Protein AF-A0A9N9IL95-F1 (afdb_monomer_lite)

Organism: NCBI:txid94023

Foldseek 3Di:
DPVVPPPPDPPPVPPPPDPVVNVVCCFQHQVNAPDWDQDPVRDIGGHHPVVCVVPPD

Secondary structure (DSSP, 8-state):
--TTSS-S------TTS-HHHHHHTTTT-TTT-SEEEE-TTS-EEEE-HHHHHTT--

Structure (mmCIF, N/CA/C/O backbone):
data_AF-A0A9N9IL95-F1
#
_entry.id   AF-A0A9N9IL95-F1
#
loop_
_atom_site.group_PDB
_atom_site.id
_atom_site.type_symbol
_atom_site.label_atom_id
_atom_site.label_alt_id
_atom_site.label_comp_id
_atom_site.label_asym_id
_atom_site.label_entity_id
_atom_site.label_seq_id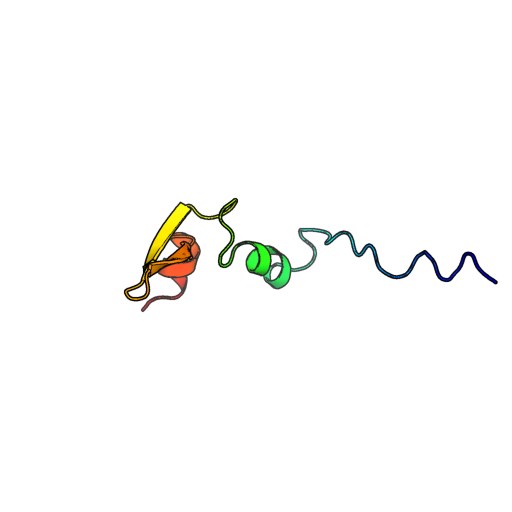
_atom_site.pdbx_PDB_ins_code
_atom_site.Cartn_x
_atom_site.Cartn_y
_atom_site.Cartn_z
_atom_site.occupancy
_atom_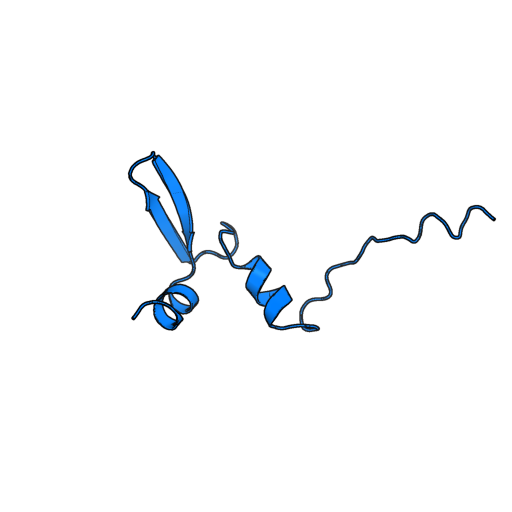site.B_iso_or_equiv
_atom_site.auth_seq_id
_atom_site.auth_comp_id
_atom_site.auth_asym_id
_atom_site.auth_atom_id
_atom_site.pdbx_PDB_model_num
ATOM 1 N N . VAL A 1 1 ? 35.920 20.572 -15.242 1.00 54.41 1 VAL A N 1
ATOM 2 C CA . VAL A 1 1 ? 35.861 19.794 -13.975 1.00 54.41 1 VAL A CA 1
ATOM 3 C C . VAL A 1 1 ? 34.825 20.378 -12.994 1.00 54.41 1 VAL A C 1
ATOM 5 O O . VAL A 1 1 ? 35.039 20.397 -11.798 1.00 54.41 1 VAL A O 1
ATOM 8 N N . ALA A 1 2 ? 33.661 20.825 -13.481 1.00 48.16 2 ALA A N 1
ATOM 9 C CA . ALA A 1 2 ? 32.524 21.231 -12.630 1.00 48.16 2 ALA A CA 1
ATOM 10 C C . ALA A 1 2 ? 31.176 20.734 -13.190 1.00 48.16 2 ALA A C 1
ATOM 12 O O . ALA A 1 2 ? 30.242 20.490 -12.441 1.00 48.16 2 ALA A O 1
ATOM 13 N N . ALA A 1 3 ? 31.100 20.487 -14.505 1.00 49.62 3 ALA A N 1
ATOM 14 C CA . ALA A 1 3 ? 29.895 19.985 -15.169 1.00 49.62 3 ALA A CA 1
ATOM 15 C C . ALA A 1 3 ? 29.604 18.487 -14.930 1.00 49.62 3 ALA A C 1
ATOM 17 O O . ALA A 1 3 ? 28.514 18.025 -15.238 1.00 49.62 3 ALA A O 1
ATOM 18 N N . VAL A 1 4 ? 30.556 17.726 -14.376 1.00 53.00 4 VAL A N 1
ATOM 19 C CA . VAL A 1 4 ? 30.379 16.288 -14.085 1.00 53.00 4 VAL A CA 1
ATOM 20 C C . VAL A 1 4 ? 29.626 16.069 -12.760 1.00 53.00 4 VAL A C 1
ATOM 22 O O . VAL A 1 4 ? 29.054 15.008 -12.552 1.00 53.00 4 VAL A O 1
ATOM 25 N N . SER A 1 5 ? 29.551 17.087 -11.893 1.00 51.12 5 SER A N 1
ATOM 26 C CA . SER A 1 5 ? 28.989 16.969 -10.538 1.00 51.12 5 SER A CA 1
ATOM 27 C C . SER A 1 5 ? 27.499 17.324 -10.424 1.00 51.12 5 SER A C 1
ATOM 29 O O . SER A 1 5 ? 26.936 17.187 -9.347 1.00 51.12 5 SER A O 1
ATOM 31 N N . VAL A 1 6 ? 26.857 17.798 -11.501 1.00 49.88 6 VAL A N 1
ATOM 32 C CA . VAL A 1 6 ? 25.429 18.201 -11.495 1.00 49.88 6 VAL A CA 1
ATOM 33 C C . VAL A 1 6 ? 24.514 17.089 -12.032 1.00 49.88 6 VAL A C 1
ATOM 35 O O . VAL A 1 6 ? 23.311 17.114 -11.813 1.00 49.88 6 VAL A O 1
ATOM 38 N N . ILE A 1 7 ? 25.075 16.066 -12.685 1.00 52.00 7 ILE A N 1
ATOM 39 C CA . ILE A 1 7 ? 24.308 14.952 -13.276 1.00 52.00 7 ILE A CA 1
ATOM 40 C C . ILE A 1 7 ? 24.068 13.819 -12.257 1.00 52.00 7 ILE A C 1
ATOM 42 O O . ILE A 1 7 ? 23.356 12.856 -12.537 1.00 52.00 7 ILE A O 1
ATOM 46 N N . THR A 1 8 ? 24.599 13.918 -11.035 1.00 47.03 8 THR A N 1
ATOM 47 C CA . THR A 1 8 ? 24.252 12.972 -9.972 1.00 47.03 8 THR A CA 1
ATOM 48 C C . THR A 1 8 ? 22.804 13.165 -9.514 1.00 47.03 8 THR A C 1
ATOM 50 O O . THR A 1 8 ? 22.526 13.938 -8.604 1.00 47.03 8 THR A O 1
ATOM 53 N N . LEU A 1 9 ? 21.937 12.337 -10.108 1.00 53.84 9 LEU A N 1
ATOM 54 C CA . LEU A 1 9 ? 20.775 11.694 -9.488 1.00 53.84 9 LEU A CA 1
ATOM 55 C C . LEU A 1 9 ? 19.464 12.492 -9.420 1.00 53.84 9 LEU A C 1
ATOM 57 O O . LEU A 1 9 ? 18.709 12.351 -8.464 1.00 53.84 9 LEU A O 1
ATOM 61 N N . GLU A 1 10 ? 19.071 13.161 -10.502 1.00 52.34 10 GLU A N 1
ATOM 62 C CA . GLU A 1 10 ? 17.659 13.036 -10.889 1.00 52.34 10 GLU A CA 1
ATOM 63 C C . GLU A 1 10 ? 17.487 11.658 -11.534 1.00 52.34 10 GLU A C 1
ATOM 65 O O . GLU A 1 10 ? 17.413 11.514 -12.752 1.00 52.34 10 GLU A O 1
ATOM 70 N N . THR A 1 11 ? 17.480 10.594 -10.725 1.00 57.28 11 THR A N 1
ATOM 71 C CA . THR A 1 11 ? 16.891 9.334 -11.177 1.00 57.28 11 THR A CA 1
AT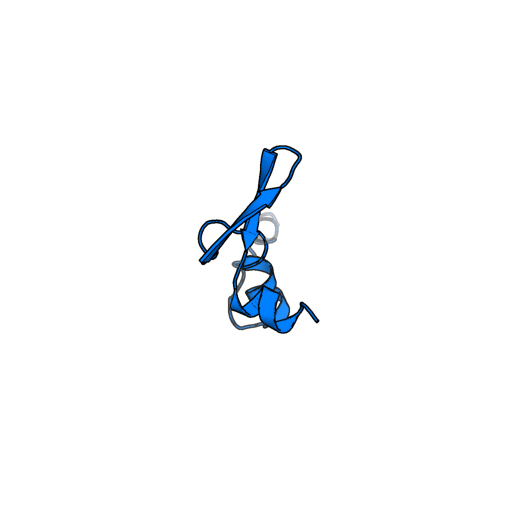OM 72 C C . THR A 1 11 ? 15.406 9.608 -11.319 1.00 57.28 11 THR A C 1
ATOM 74 O O . THR A 1 11 ? 14.630 9.353 -10.399 1.00 57.28 11 THR A O 1
ATOM 77 N N . THR A 1 12 ? 14.999 10.166 -12.462 1.00 59.69 12 THR A N 1
ATOM 78 C CA . THR A 1 12 ? 13.647 9.974 -12.973 1.00 59.69 12 THR A CA 1
ATOM 79 C C . THR A 1 12 ? 13.380 8.494 -12.815 1.00 59.69 12 THR A C 1
ATOM 81 O O . THR A 1 12 ? 14.041 7.676 -13.457 1.00 59.69 12 THR A O 1
ATOM 84 N N . MET A 1 13 ? 12.514 8.146 -11.868 1.00 61.69 13 MET A N 1
ATOM 85 C CA . MET A 1 13 ? 12.163 6.766 -11.605 1.00 61.69 13 MET A CA 1
ATOM 86 C C . MET A 1 13 ? 11.437 6.269 -12.848 1.00 61.69 13 MET A C 1
ATOM 88 O O . MET A 1 13 ? 10.245 6.517 -13.029 1.00 61.69 13 MET A O 1
ATOM 92 N N . VAL A 1 14 ? 12.199 5.660 -13.755 1.00 71.25 14 VAL A N 1
ATOM 93 C CA . VAL A 1 14 ? 11.682 5.123 -15.005 1.00 71.25 14 VAL A CA 1
ATOM 94 C C . VAL A 1 14 ? 10.756 3.980 -14.623 1.00 71.25 14 VAL A C 1
ATOM 96 O O . VAL A 1 14 ? 11.202 2.924 -14.169 1.00 71.25 14 VAL A O 1
ATOM 99 N N . ARG A 1 15 ? 9.453 4.234 -14.748 1.00 78.62 15 ARG A N 1
ATOM 100 C CA . ARG A 1 15 ? 8.417 3.228 -14.528 1.00 78.62 15 ARG A CA 1
ATOM 101 C C . ARG A 1 15 ? 8.587 2.111 -15.555 1.00 78.62 15 ARG A C 1
ATOM 103 O O . ARG A 1 15 ? 8.979 2.372 -16.690 1.00 78.62 15 ARG A O 1
ATOM 110 N N . GLY A 1 16 ? 8.279 0.881 -15.172 1.00 81.44 16 GLY A N 1
ATOM 111 C CA . GLY A 1 16 ? 8.320 -0.285 -16.054 1.00 81.44 16 GLY A CA 1
ATOM 112 C C . GLY A 1 16 ? 9.670 -1.001 -16.130 1.00 81.44 16 GLY A C 1
ATOM 113 O O . GLY A 1 16 ? 9.747 -2.046 -16.769 1.00 81.44 16 GLY A O 1
ATOM 114 N N . ASN A 1 17 ? 10.720 -0.500 -15.466 1.00 86.81 17 ASN A N 1
ATOM 115 C CA . ASN A 1 17 ? 12.019 -1.188 -15.407 1.00 86.81 17 ASN A CA 1
ATOM 116 C C . ASN A 1 17 ? 12.068 -2.290 -14.335 1.00 86.81 17 ASN A C 1
ATOM 118 O O . ASN A 1 17 ? 12.880 -3.207 -14.428 1.00 86.81 17 ASN A O 1
ATOM 122 N N . SER A 1 18 ? 11.224 -2.199 -13.303 1.00 92.06 18 SER A N 1
ATOM 123 C CA . SER A 1 18 ? 11.184 -3.140 -12.183 1.00 92.06 18 SER A CA 1
ATOM 124 C C . SER A 1 18 ? 9.790 -3.145 -11.580 1.00 92.06 18 SER A C 1
ATOM 126 O O . SER A 1 18 ? 9.356 -2.159 -10.985 1.00 92.06 18 SER A O 1
ATOM 128 N N . LEU A 1 19 ? 9.104 -4.285 -11.684 1.00 90.38 19 LEU A N 1
ATOM 129 C CA . LEU A 1 19 ? 7.759 -4.445 -11.134 1.00 90.38 19 LEU A CA 1
ATOM 130 C C . LEU A 1 19 ? 7.730 -4.192 -9.619 1.00 90.38 19 LEU A C 1
ATOM 132 O O . LEU A 1 19 ? 6.775 -3.622 -9.103 1.00 90.38 19 LEU A O 1
ATOM 136 N N . ILE A 1 20 ? 8.787 -4.583 -8.904 1.00 92.44 20 ILE A N 1
ATOM 137 C CA . ILE A 1 20 ? 8.904 -4.348 -7.461 1.00 92.44 20 ILE A CA 1
ATOM 138 C C . ILE A 1 20 ? 8.950 -2.848 -7.171 1.00 92.44 20 ILE A C 1
ATOM 140 O O . ILE A 1 20 ? 8.222 -2.373 -6.302 1.00 92.44 20 ILE A O 1
ATOM 144 N N . ASP A 1 21 ? 9.775 -2.098 -7.900 1.00 90.06 21 ASP A N 1
ATOM 145 C CA . ASP A 1 21 ? 9.904 -0.658 -7.680 1.00 90.06 21 ASP A CA 1
ATOM 146 C C . ASP A 1 21 ? 8.638 0.088 -8.109 1.00 90.06 21 ASP A C 1
ATOM 148 O O . ASP A 1 21 ? 8.171 0.978 -7.399 1.00 90.06 21 ASP A O 1
ATOM 152 N N . ASP A 1 22 ? 8.003 -0.341 -9.198 1.00 89.81 22 ASP A N 1
ATOM 153 C CA . ASP A 1 22 ? 6.722 0.205 -9.640 1.00 89.81 22 ASP A CA 1
ATOM 154 C C . ASP A 1 22 ? 5.598 -0.005 -8.622 1.00 89.81 22 ASP A C 1
ATOM 156 O O . ASP A 1 22 ? 4.816 0.918 -8.376 1.00 89.81 22 ASP A O 1
ATOM 160 N N . LEU A 1 23 ? 5.507 -1.200 -8.027 1.00 91.25 23 LEU A N 1
ATOM 161 C CA . LEU A 1 23 ? 4.472 -1.534 -7.047 1.00 91.25 23 LEU A CA 1
ATOM 162 C C . LE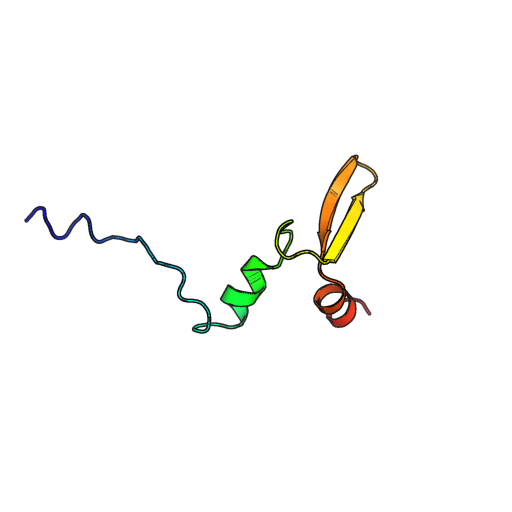U A 1 23 ? 4.740 -0.911 -5.672 1.00 91.25 23 LEU A C 1
ATOM 164 O O . LEU A 1 23 ? 3.786 -0.599 -4.960 1.00 91.25 23 LEU A O 1
ATOM 168 N N . ARG A 1 24 ? 6.005 -0.652 -5.304 1.00 90.94 24 ARG A N 1
ATOM 169 C CA . ARG A 1 24 ? 6.355 0.077 -4.067 1.00 90.94 24 ARG A CA 1
ATOM 170 C C . ARG A 1 24 ? 5.688 1.448 -3.995 1.00 90.94 24 ARG A C 1
ATOM 172 O O . ARG A 1 24 ? 5.273 1.859 -2.918 1.00 90.94 24 ARG A O 1
ATOM 179 N N . LEU A 1 25 ? 5.526 2.126 -5.132 1.00 90.12 25 LEU A N 1
ATOM 180 C CA . LEU A 1 25 ? 4.869 3.435 -5.201 1.00 90.12 25 LEU A CA 1
ATOM 181 C C . LEU A 1 25 ? 3.365 3.401 -4.884 1.00 90.12 25 LEU A C 1
ATOM 183 O O . LEU A 1 25 ? 2.782 4.460 -4.643 1.00 90.12 25 LEU A O 1
ATOM 187 N N . LEU A 1 26 ? 2.737 2.220 -4.915 1.00 92.44 26 LEU A N 1
ATOM 188 C CA . LEU A 1 26 ? 1.307 2.035 -4.643 1.00 92.44 26 LEU A CA 1
ATOM 189 C C . LEU A 1 26 ? 1.002 1.825 -3.153 1.00 92.44 26 LEU A C 1
ATOM 191 O O . LEU A 1 26 ? -0.158 1.900 -2.752 1.00 92.44 26 LEU A O 1
ATOM 195 N N . ILE A 1 27 ? 2.015 1.538 -2.333 1.00 93.06 27 ILE A N 1
ATOM 196 C CA . ILE A 1 27 ? 1.841 1.259 -0.906 1.00 93.06 27 ILE A CA 1
ATOM 197 C C . ILE A 1 27 ? 1.686 2.572 -0.137 1.00 93.06 27 ILE A C 1
ATOM 199 O O . ILE A 1 27 ? 2.545 3.446 -0.228 1.00 93.06 27 ILE A O 1
ATOM 203 N N . ASN A 1 28 ? 0.605 2.693 0.640 1.00 95.12 28 ASN A N 1
ATOM 204 C CA . ASN A 1 28 ? 0.299 3.862 1.469 1.00 95.12 28 ASN A CA 1
ATOM 205 C C . ASN A 1 28 ? 0.342 5.199 0.706 1.00 95.12 28 ASN A C 1
ATOM 207 O O . ASN A 1 28 ? 0.843 6.205 1.210 1.00 95.12 28 ASN A O 1
ATOM 211 N N . ASN A 1 29 ? -0.161 5.200 -0.532 1.00 95.00 29 ASN A N 1
ATOM 212 C CA . ASN A 1 29 ? -0.184 6.378 -1.390 1.00 95.00 29 ASN A CA 1
ATOM 213 C C . ASN A 1 29 ? -1.630 6.809 -1.688 1.00 95.00 29 ASN A C 1
ATOM 215 O O . ASN A 1 29 ? -2.311 6.101 -2.432 1.00 95.00 29 ASN A O 1
ATOM 219 N N . PRO A 1 30 ? -2.082 7.982 -1.203 1.00 96.12 30 PRO A N 1
ATOM 220 C CA . PRO A 1 30 ? -3.472 8.426 -1.345 1.00 96.12 30 PRO A CA 1
ATOM 221 C C . PRO A 1 30 ? -3.910 8.617 -2.800 1.00 96.12 30 PRO A C 1
ATOM 223 O O . PRO A 1 30 ? -5.085 8.490 -3.128 1.00 96.12 30 PRO A O 1
ATOM 226 N N . ARG A 1 31 ? -2.973 8.915 -3.711 1.00 96.19 31 ARG A N 1
ATOM 227 C CA . ARG A 1 31 ? -3.290 9.099 -5.135 1.00 96.19 31 ARG A CA 1
ATOM 228 C C . ARG A 1 31 ? -3.642 7.783 -5.826 1.00 96.19 31 ARG A C 1
ATOM 230 O O . ARG A 1 31 ? -4.368 7.791 -6.817 1.00 96.19 31 ARG A O 1
ATOM 237 N N . TYR A 1 32 ? -3.060 6.685 -5.358 1.00 95.00 32 TYR A N 1
ATOM 238 C CA . TYR A 1 32 ? -3.174 5.374 -5.992 1.00 95.00 32 TYR A CA 1
ATOM 239 C C . TYR A 1 32 ? -3.968 4.380 -5.147 1.00 95.00 32 TYR A C 1
ATOM 241 O O . TYR A 1 32 ? -3.995 3.205 -5.494 1.00 95.00 32 TYR A O 1
ATOM 249 N N . SER A 1 33 ? -4.570 4.817 -4.042 1.00 96.75 33 SER A N 1
ATOM 250 C CA . SER A 1 33 ? -5.399 3.979 -3.182 1.00 96.75 33 SER A CA 1
ATOM 251 C C . SER A 1 33 ? -6.849 3.963 -3.631 1.00 96.75 33 SER A C 1
ATOM 253 O O . SER A 1 33 ? -7.401 4.995 -4.010 1.00 96.75 33 SER A O 1
ATOM 255 N N . ASP A 1 34 ? -7.474 2.797 -3.516 1.00 96.88 34 ASP A N 1
ATOM 256 C CA . ASP A 1 34 ? -8.909 2.607 -3.731 1.00 96.88 34 ASP A CA 1
ATOM 257 C C . ASP A 1 34 ? -9.698 2.500 -2.412 1.00 96.88 34 ASP A C 1
ATOM 259 O O . ASP A 1 34 ? -10.930 2.471 -2.438 1.00 96.88 34 ASP A O 1
ATOM 263 N N . LEU A 1 35 ? -9.005 2.455 -1.265 1.00 96.44 35 LEU A N 1
ATOM 264 C CA . LEU A 1 35 ? -9.603 2.426 0.068 1.00 96.44 35 LEU A CA 1
ATOM 265 C C . LEU A 1 35 ? -8.725 3.112 1.125 1.00 96.44 35 LEU A C 1
ATOM 267 O O . LEU A 1 35 ? -7.498 3.156 1.010 1.00 96.44 35 LEU A O 1
ATOM 271 N N . GLU A 1 36 ? -9.371 3.556 2.202 1.00 97.56 36 GLU A N 1
ATOM 272 C CA . GLU A 1 36 ? -8.741 4.048 3.430 1.00 97.56 36 GLU A CA 1
ATOM 273 C C . GLU A 1 36 ? -9.026 3.082 4.588 1.00 97.56 36 GLU A C 1
ATOM 275 O O . GLU A 1 36 ? -10.159 2.628 4.767 1.00 97.56 36 GLU A O 1
ATOM 280 N N . ILE A 1 37 ? -8.004 2.767 5.384 1.00 96.50 37 ILE A N 1
ATOM 281 C CA . ILE A 1 37 ? -8.118 1.957 6.600 1.00 96.50 37 ILE A CA 1
ATOM 282 C C . ILE A 1 37 ? -7.911 2.879 7.792 1.00 96.50 37 ILE A C 1
ATOM 284 O O . ILE A 1 37 ? -6.839 3.460 7.950 1.00 96.50 37 ILE A O 1
ATOM 288 N N . TRP A 1 38 ? -8.936 2.983 8.629 1.00 97.50 38 TRP A N 1
ATOM 289 C CA . TRP A 1 38 ? -8.903 3.767 9.856 1.00 97.50 38 TRP A CA 1
ATOM 290 C C . TRP A 1 38 ? -8.450 2.881 11.010 1.00 97.50 38 TRP A C 1
ATOM 292 O O . TRP A 1 38 ? -9.100 1.888 11.348 1.00 97.50 38 TRP A O 1
ATOM 302 N N . CYS A 1 39 ? -7.311 3.226 11.593 1.00 96.56 39 CYS A N 1
ATOM 303 C CA . CYS A 1 39 ? -6.750 2.529 12.734 1.00 96.56 39 CYS A CA 1
ATOM 304 C C . CYS A 1 39 ? -7.266 3.124 14.050 1.00 96.56 39 CYS A C 1
ATOM 306 O O . CYS A 1 39 ? -7.787 4.235 14.114 1.00 96.56 39 CYS A O 1
ATOM 308 N N . LYS A 1 40 ? -7.129 2.353 15.133 1.00 96.62 40 LYS A N 1
ATOM 309 C CA . LYS A 1 40 ? -7.613 2.732 16.471 1.00 96.62 40 LYS A CA 1
ATOM 310 C C . LYS A 1 40 ? -6.899 3.962 17.053 1.00 96.62 40 LYS A C 1
ATOM 312 O O . LYS A 1 40 ? -7.420 4.586 17.967 1.00 96.62 40 LYS A O 1
ATOM 317 N N . ASP A 1 41 ? -5.702 4.261 16.569 1.00 96.50 41 ASP A N 1
ATOM 318 C CA . ASP A 1 41 ? -4.873 5.406 16.951 1.00 96.50 41 ASP A CA 1
ATOM 319 C C . ASP A 1 41 ? -5.138 6.650 16.085 1.00 96.50 41 ASP A C 1
ATOM 321 O O . ASP A 1 41 ? -4.285 7.529 15.999 1.00 96.50 41 ASP A O 1
ATOM 325 N N . ASP A 1 42 ? -6.296 6.700 15.417 1.00 95.12 42 ASP A N 1
ATOM 326 C CA . ASP A 1 42 ? -6.697 7.742 14.467 1.00 95.12 42 ASP A CA 1
ATOM 327 C C . ASP A 1 42 ? -5.760 7.883 13.251 1.00 95.12 42 ASP A C 1
ATOM 329 O O . ASP A 1 42 ? -5.861 8.843 12.484 1.00 95.12 42 ASP A O 1
ATOM 333 N N . SER A 1 43 ? -4.856 6.920 13.031 1.00 95.88 43 SER A N 1
ATOM 334 C CA . SER A 1 43 ? -4.038 6.887 11.822 1.00 95.88 43 SER A CA 1
ATOM 335 C C . SER A 1 43 ? -4.840 6.363 10.627 1.00 95.88 43 SER A C 1
ATOM 337 O O . SER A 1 43 ? -5.673 5.459 10.746 1.00 95.88 43 SER A O 1
ATOM 339 N N . VAL A 1 44 ? -4.589 6.951 9.456 1.00 97.06 44 VAL A N 1
ATOM 340 C CA . VAL A 1 44 ? -5.208 6.549 8.187 1.00 97.06 44 VAL A CA 1
ATOM 341 C C . VAL A 1 44 ? -4.146 5.906 7.305 1.00 97.06 44 VAL A C 1
ATOM 343 O O . VAL A 1 44 ? -3.116 6.519 7.015 1.00 97.06 44 VAL A O 1
ATOM 346 N N . LEU A 1 45 ? -4.406 4.674 6.866 1.00 96.56 45 LEU A N 1
ATOM 347 C CA . LEU A 1 45 ? -3.577 3.960 5.896 1.00 96.56 45 LEU A CA 1
ATOM 348 C C . LEU A 1 45 ? -4.282 3.895 4.542 1.00 96.56 45 LEU A C 1
ATOM 350 O O . LEU A 1 45 ? -5.446 3.508 4.450 1.00 96.56 45 LEU A O 1
ATOM 354 N N . TYR A 1 46 ? -3.548 4.210 3.480 1.00 97.62 46 TYR A N 1
ATOM 355 C CA . TYR A 1 46 ? -4.054 4.180 2.110 1.00 97.62 46 TYR A CA 1
ATOM 356 C C . TYR A 1 46 ? -3.743 2.828 1.460 1.00 97.62 46 TYR A C 1
ATOM 358 O O . TYR A 1 46 ? -2.582 2.444 1.291 1.00 97.62 46 TYR A O 1
ATOM 366 N N . GLY A 1 47 ? -4.788 2.078 1.120 1.00 95.88 47 GLY A N 1
ATOM 367 C CA . GLY A 1 47 ? -4.691 0.697 0.657 1.00 95.8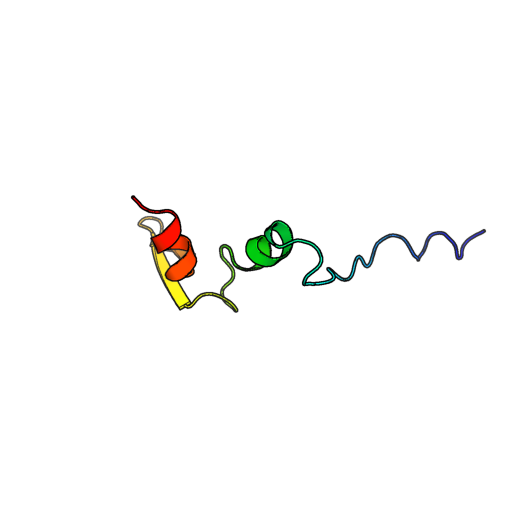8 47 GLY A CA 1
ATOM 368 C C . GLY A 1 47 ? -5.143 0.497 -0.787 1.00 95.88 47 GLY A C 1
ATOM 369 O O . GLY A 1 47 ? -5.812 1.341 -1.375 1.00 95.88 47 GLY A O 1
ATOM 370 N N . ASN A 1 48 ? -4.780 -0.662 -1.339 1.00 96.50 48 ASN A N 1
ATOM 371 C CA . ASN A 1 48 ? -5.300 -1.172 -2.605 1.00 96.50 48 ASN A CA 1
ATOM 372 C C . ASN A 1 48 ? -5.961 -2.531 -2.367 1.00 96.50 48 ASN A C 1
ATOM 374 O O . ASN A 1 48 ? -5.273 -3.465 -1.941 1.00 96.50 48 ASN A O 1
ATOM 378 N N . ARG A 1 49 ? -7.256 -2.681 -2.680 1.00 96.00 49 ARG A N 1
ATOM 379 C CA . ARG A 1 49 ? -8.010 -3.932 -2.460 1.00 96.00 49 ARG A CA 1
ATOM 380 C C . ARG A 1 49 ? -7.318 -5.131 -3.092 1.00 96.00 49 ARG A C 1
ATOM 382 O O . ARG A 1 49 ? -7.205 -6.169 -2.453 1.00 96.00 49 ARG A O 1
ATOM 389 N N . ALA A 1 50 ? -6.828 -4.980 -4.322 1.00 94.50 50 ALA A N 1
ATOM 390 C CA . ALA A 1 50 ? -6.162 -6.057 -5.052 1.00 94.50 50 ALA A CA 1
ATOM 391 C C . ALA A 1 50 ? -4.861 -6.517 -4.371 1.00 94.50 50 ALA A C 1
ATOM 393 O O . ALA A 1 50 ? -4.616 -7.715 -4.257 1.00 94.50 50 ALA A O 1
ATOM 394 N N . ILE A 1 51 ? -4.046 -5.575 -3.882 1.00 93.81 51 ILE A N 1
ATOM 395 C CA . ILE A 1 51 ? -2.778 -5.884 -3.204 1.00 93.81 51 ILE A CA 1
ATOM 396 C C . ILE A 1 51 ? -3.053 -6.546 -1.851 1.00 93.81 51 ILE A C 1
ATOM 398 O O . ILE A 1 51 ? -2.413 -7.540 -1.516 1.00 93.81 51 ILE A O 1
ATOM 402 N N . LEU A 1 52 ? -4.019 -6.021 -1.091 1.00 94.69 52 LEU A N 1
ATOM 403 C CA . LEU A 1 52 ? -4.408 -6.572 0.208 1.00 94.69 52 LEU A CA 1
ATOM 404 C C . LEU A 1 52 ? -5.015 -7.972 0.065 1.00 94.69 52 LEU A C 1
ATOM 406 O O . LEU A 1 52 ? -4.596 -8.882 0.769 1.00 94.69 52 LEU A O 1
ATOM 410 N N . ALA A 1 53 ? -5.931 -8.173 -0.886 1.00 95.69 53 ALA A N 1
ATOM 411 C CA . ALA A 1 53 ? -6.549 -9.473 -1.147 1.00 95.69 53 ALA A CA 1
ATOM 412 C C . ALA A 1 53 ? -5.535 -10.527 -1.611 1.00 95.69 53 ALA A C 1
ATOM 414 O O . ALA A 1 53 ? -5.661 -11.692 -1.263 1.00 95.69 53 ALA A O 1
ATOM 415 N N . ALA A 1 54 ? -4.506 -10.131 -2.363 1.00 94.62 54 ALA A N 1
ATOM 416 C CA . ALA A 1 54 ? -3.442 -11.045 -2.774 1.00 94.62 54 ALA A CA 1
ATOM 417 C C . ALA A 1 54 ? -2.495 -11.449 -1.623 1.00 94.62 54 ALA A C 1
ATOM 419 O O . ALA A 1 54 ? -1.684 -12.359 -1.793 1.00 94.62 54 ALA A O 1
ATOM 420 N N . ARG A 1 55 ? -2.527 -10.736 -0.487 1.00 91.88 55 ARG A N 1
ATOM 421 C CA . ARG A 1 55 ? -1.576 -10.889 0.629 1.00 91.88 55 ARG A CA 1
ATOM 422 C C . ARG A 1 55 ? -2.216 -11.302 1.953 1.00 91.88 55 ARG A C 1
ATOM 424 O O . ARG A 1 55 ? -1.476 -11.735 2.832 1.00 91.88 55 ARG A O 1
ATOM 431 N N . SER A 1 56 ? -3.525 -11.139 2.104 1.00 89.25 56 SER A N 1
ATOM 432 C CA . SER A 1 56 ? -4.288 -11.648 3.241 1.00 89.25 56 SER A CA 1
ATOM 433 C C . SER A 1 56 ? -4.659 -13.102 2.982 1.00 89.25 56 SER A C 1
ATOM 435 O O . SER A 1 56 ? -5.234 -13.399 1.936 1.00 89.25 56 SER A O 1
ATOM 437 N N . GLU A 1 57 ? -4.324 -13.979 3.928 1.00 83.75 57 GLU A N 1
ATOM 438 C CA . GLU A 1 57 ? -4.912 -15.325 4.006 1.00 83.75 57 GLU A CA 1
ATOM 439 C C . GLU A 1 57 ? -6.397 -15.259 4.388 1.00 83.75 57 GLU A C 1
ATOM 441 O O . GLU A 1 57 ? -6.791 -14.272 5.063 1.00 83.75 57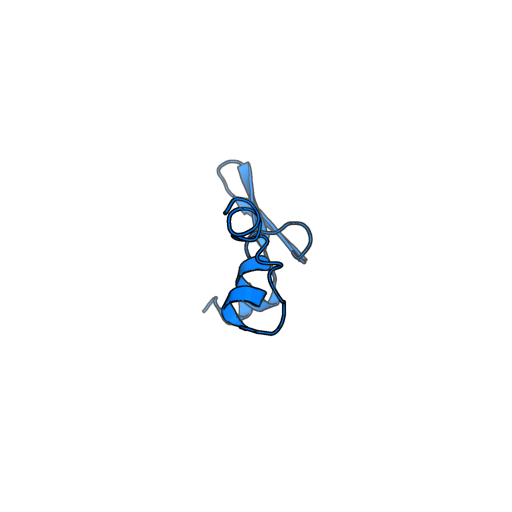 GLU A O 1
#

Sequence (57 aa):
VAAVSVITLETTMVRGNSLIDDLRLLINNPRYSDLEIWCKDDSVLYGNRAILAARSE

InterPro domains:
  IPR011333 SKP1/BTB/POZ domain superfamily [G3DSA:3.30.710.10] (6-57)

pLDDT: mean 83.83, std 17.48, range [47.03, 97.62]

Radius of gyration: 17.22 Å; chains: 1; bounding box: 46×37×33 Å